Protein AF-A0A958QTR5-F1 (afdb_monomer)

Mean predicted aligned error: 9.4 Å

Foldseek 3Di:
DDDPDDDDDADWADDLFWIKGFDQDDDDDQQDKDKDKDADPPDPQFPRIKIAIWGFLDFANDDDDPDHGTTITGTPDIDPVTVVSVNVVNVVDPGPPDPPDSDDD

Radius of gyration: 14.03 Å; Cα contacts (8 Å, |Δi|>4): 182; chains: 1; bounding box: 38×35×38 Å

Solvent-accessible surface area (backbone atoms only — not comparable to full-atom values): 6474 Å² total; per-residue (Å²): 139,82,80,79,78,84,84,81,87,62,70,69,49,63,29,94,59,29,37,37,41,48,41,94,64,90,76,74,54,70,71,38,79,44,78,49,78,47,73,44,83,90,47,95,69,44,53,59,60,44,44,37,34,23,35,25,62,38,72,38,92,58,68,55,97,92,42,73,21,22,36,34,31,38,58,76,48,59,48,76,95,31,39,67,46,46,51,54,52,51,71,73,42,92,57,83,48,76,74,84,72,73,69,80,126

Structure (mmCIF, N/CA/C/O backbone):
data_AF-A0A958QTR5-F1
#
_entry.id   AF-A0A958QTR5-F1
#
loop_
_atom_site.group_PDB
_atom_site.id
_atom_site.type_symbol
_atom_site.label_atom_id
_atom_site.label_alt_id
_atom_site.label_comp_id
_atom_site.label_asym_id
_atom_site.label_entity_id
_atom_site.label_seq_id
_atom_site.pdbx_PDB_ins_code
_atom_site.Cartn_x
_atom_site.Cartn_y
_atom_site.Cartn_z
_atom_site.occupancy
_atom_site.B_iso_or_equiv
_atom_site.auth_seq_id
_atom_site.auth_comp_id
_atom_site.auth_asym_id
_atom_site.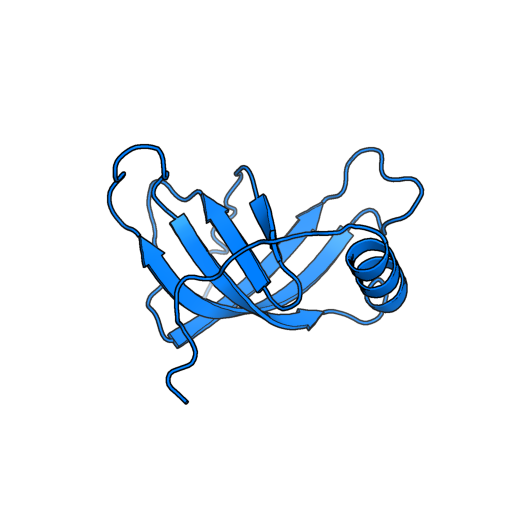auth_atom_id
_atom_site.pdbx_PDB_model_num
ATOM 1 N N . ASP A 1 1 ? -19.572 15.778 -11.723 1.00 39.97 1 ASP A N 1
ATOM 2 C CA . ASP A 1 1 ? -19.153 14.815 -10.689 1.00 39.97 1 ASP A CA 1
ATOM 3 C C . ASP A 1 1 ? -17.641 14.694 -10.647 1.00 39.97 1 ASP A C 1
ATOM 5 O O . ASP A 1 1 ? -17.042 13.911 -11.373 1.00 39.97 1 ASP A O 1
ATOM 9 N N . SER A 1 2 ? -17.009 15.564 -9.865 1.00 36.69 2 SER A N 1
ATOM 10 C CA . SER A 1 2 ? -15.568 15.569 -9.621 1.00 36.69 2 SER A CA 1
ATOM 11 C C . SER A 1 2 ? -15.274 14.664 -8.428 1.00 36.69 2 SER A C 1
ATOM 13 O O . SER A 1 2 ? -15.591 15.017 -7.296 1.00 36.69 2 SER A O 1
ATOM 15 N N . TYR A 1 3 ? -14.700 13.487 -8.679 1.00 40.91 3 TYR A N 1
ATOM 16 C CA . TYR A 1 3 ? -14.125 12.658 -7.623 1.00 40.91 3 TYR A CA 1
ATOM 17 C C . TYR A 1 3 ? -12.932 13.415 -7.028 1.00 40.91 3 TYR A C 1
ATOM 19 O O . TYR A 1 3 ? -11.901 13.555 -7.686 1.00 40.91 3 TYR A O 1
ATOM 27 N N . GLU A 1 4 ? -13.082 13.949 -5.817 1.00 39.84 4 GLU A N 1
ATOM 28 C CA . GLU A 1 4 ? -11.965 14.528 -5.072 1.00 39.84 4 GLU A CA 1
ATOM 29 C C . GLU A 1 4 ? -10.972 13.407 -4.742 1.00 39.84 4 GLU A C 1
ATOM 31 O O . GLU A 1 4 ? -11.235 12.523 -3.929 1.00 39.84 4 GLU A O 1
ATOM 36 N N . GLN A 1 5 ? -9.831 13.407 -5.431 1.00 46.94 5 GLN A N 1
ATOM 37 C CA . GLN A 1 5 ? -8.709 12.541 -5.093 1.00 46.94 5 GLN A CA 1
ATOM 38 C C . GLN A 1 5 ? -8.037 13.112 -3.842 1.00 46.94 5 GLN A C 1
ATOM 40 O O . GLN A 1 5 ? -7.343 14.125 -3.918 1.00 46.94 5 GLN A O 1
ATOM 45 N N . ALA A 1 6 ? -8.241 12.477 -2.688 1.00 46.97 6 ALA A N 1
ATOM 46 C CA . ALA A 1 6 ? -7.499 12.816 -1.479 1.00 46.97 6 ALA A CA 1
ATOM 47 C C . ALA A 1 6 ? -6.020 12.442 -1.676 1.00 46.97 6 ALA A C 1
ATOM 49 O O . ALA A 1 6 ? -5.661 11.264 -1.726 1.00 46.97 6 ALA A O 1
ATOM 50 N N . VAL A 1 7 ? -5.156 13.448 -1.823 1.00 48.53 7 VAL A N 1
ATOM 51 C CA . VAL A 1 7 ? -3.701 13.259 -1.857 1.00 48.53 7 VAL A CA 1
ATOM 52 C C . VAL A 1 7 ? -3.205 13.251 -0.420 1.00 48.53 7 VAL A C 1
ATOM 54 O O . VAL A 1 7 ? -3.341 14.250 0.282 1.00 48.53 7 VAL A O 1
ATOM 57 N N . ILE A 1 8 ? -2.639 12.127 0.021 1.00 52.81 8 ILE A N 1
ATOM 58 C CA . ILE A 1 8 ? -2.158 11.981 1.394 1.00 52.81 8 ILE A CA 1
ATOM 59 C C . ILE A 1 8 ? -0.651 11.730 1.401 1.00 52.81 8 ILE A C 1
ATOM 61 O O . ILE A 1 8 ? -0.171 10.733 0.860 1.00 52.81 8 ILE A O 1
ATOM 65 N N . GLU A 1 9 ? 0.092 12.642 2.028 1.00 53.47 9 GLU A N 1
ATOM 66 C CA . GLU A 1 9 ? 1.538 12.545 2.223 1.00 53.47 9 GLU A CA 1
ATOM 67 C C . GLU A 1 9 ? 1.849 11.916 3.590 1.00 53.47 9 GLU A C 1
ATOM 69 O O . GLU A 1 9 ? 1.358 12.369 4.624 1.00 53.47 9 GLU A O 1
ATOM 74 N N . GLY A 1 10 ? 2.672 10.863 3.620 1.00 57.38 10 GLY A N 1
ATOM 75 C CA . GLY A 1 10 ? 3.020 10.180 4.864 1.00 57.38 10 GLY A CA 1
ATOM 76 C C . GLY A 1 10 ? 4.193 9.213 4.730 1.00 57.38 10 GLY A C 1
ATOM 77 O O . GLY A 1 10 ? 4.607 8.844 3.630 1.00 57.38 10 GLY A O 1
ATOM 78 N N . THR A 1 11 ? 4.737 8.787 5.871 1.00 63.94 11 THR A N 1
ATOM 79 C CA . THR A 1 11 ? 5.733 7.710 5.919 1.00 63.94 11 THR A CA 1
ATOM 80 C C . THR A 1 11 ? 5.038 6.379 5.652 1.00 63.94 11 THR A C 1
ATOM 82 O O . THR A 1 11 ? 4.068 6.038 6.332 1.00 63.94 11 THR A O 1
ATOM 85 N N . MET A 1 12 ? 5.535 5.642 4.662 1.00 71.94 12 MET A N 1
ATOM 86 C CA . MET A 1 12 ? 4.978 4.364 4.234 1.00 71.94 12 MET A CA 1
ATOM 87 C C . MET A 1 12 ? 5.869 3.208 4.682 1.00 71.94 12 MET A C 1
ATOM 89 O O . MET A 1 12 ? 7.075 3.207 4.429 1.00 71.94 12 MET A O 1
ATOM 93 N N . GLU A 1 13 ? 5.259 2.193 5.285 1.00 76.38 13 GLU A N 1
ATOM 94 C CA . GLU A 1 13 ? 5.916 0.919 5.575 1.00 76.38 13 GLU A CA 1
ATOM 95 C C . GLU A 1 13 ? 5.498 -0.110 4.520 1.00 76.38 13 GLU A C 1
ATOM 97 O O . GLU A 1 13 ? 4.312 -0.399 4.358 1.00 76.38 13 GLU A O 1
ATOM 102 N N . LEU A 1 14 ? 6.464 -0.658 3.779 1.00 72.62 14 LEU A N 1
ATOM 103 C CA . LEU A 1 14 ? 6.214 -1.608 2.693 1.00 72.62 14 LEU A CA 1
ATOM 104 C C . LEU A 1 14 ? 6.384 -3.056 3.157 1.00 72.62 14 LEU A C 1
ATOM 106 O O . LEU A 1 14 ? 7.388 -3.418 3.767 1.00 72.62 14 LEU A O 1
ATOM 110 N N . GLY A 1 15 ? 5.412 -3.894 2.807 1.00 69.06 15 GLY A N 1
ATOM 111 C CA . GLY A 1 15 ? 5.421 -5.340 2.993 1.00 69.06 15 GLY A CA 1
ATOM 112 C C . GLY A 1 15 ? 5.381 -6.112 1.686 1.00 69.06 15 GLY A C 1
ATOM 113 O O . GLY A 1 15 ? 5.167 -5.563 0.611 1.00 69.06 15 GLY A O 1
ATOM 114 N N . ARG A 1 16 ? 5.519 -7.437 1.785 1.00 68.31 16 ARG A N 1
ATOM 115 C CA . ARG A 1 16 ? 5.585 -8.331 0.616 1.00 68.31 16 ARG A CA 1
ATOM 116 C C . ARG A 1 16 ? 4.332 -8.306 -0.273 1.00 68.31 16 ARG A C 1
ATOM 118 O O . ARG A 1 16 ? 4.424 -8.632 -1.449 1.00 68.31 16 ARG A O 1
ATOM 125 N N . LYS A 1 17 ? 3.163 -7.979 0.285 1.00 76.56 17 LYS A N 1
ATOM 126 C CA . LYS A 1 17 ? 1.870 -7.976 -0.429 1.00 76.56 17 LYS A CA 1
ATOM 127 C C . LYS A 1 17 ? 1.078 -6.678 -0.253 1.00 76.56 17 LYS A C 1
ATOM 129 O O . LYS A 1 17 ? -0.058 -6.587 -0.701 1.00 76.56 17 LYS A O 1
ATOM 134 N N . GLY A 1 18 ? 1.622 -5.695 0.450 1.00 84.12 18 GLY A N 1
ATOM 135 C CA . GLY A 1 18 ? 0.840 -4.558 0.908 1.00 84.12 18 GLY A CA 1
ATOM 136 C C . GLY A 1 18 ? 1.693 -3.493 1.562 1.00 84.12 18 GLY A C 1
ATOM 137 O O . GLY A 1 18 ? 2.914 -3.613 1.612 1.00 84.12 18 GLY A O 1
ATOM 138 N N . PHE A 1 19 ? 1.042 -2.464 2.077 1.00 85.38 19 PHE A N 1
ATOM 139 C CA . PHE A 1 19 ? 1.701 -1.349 2.733 1.00 85.38 19 PHE A CA 1
ATOM 140 C C . PHE A 1 19 ? 0.863 -0.813 3.885 1.00 85.38 19 PHE A C 1
ATOM 142 O O . PHE A 1 19 ? -0.361 -0.951 3.890 1.00 85.38 19 PHE A O 1
ATOM 149 N N . PHE A 1 20 ? 1.530 -0.203 4.860 1.00 86.94 20 PHE A N 1
ATOM 150 C CA . PHE A 1 20 ? 0.889 0.634 5.859 1.00 86.94 20 PHE A CA 1
ATOM 151 C C . PHE A 1 20 ? 1.162 2.099 5.540 1.00 86.94 20 PHE A C 1
ATOM 153 O O . PHE A 1 20 ? 2.309 2.484 5.300 1.00 86.94 20 PHE A O 1
ATOM 160 N N . LEU A 1 21 ? 0.104 2.903 5.530 1.00 86.88 21 LEU A N 1
ATOM 161 C CA . LEU A 1 21 ? 0.171 4.341 5.317 1.00 86.88 21 LEU A CA 1
ATOM 162 C C . LEU A 1 21 ? -0.306 5.050 6.580 1.00 86.88 21 LEU A C 1
ATOM 164 O O . LEU A 1 21 ? -1.454 4.871 6.992 1.00 86.88 21 LEU A O 1
ATOM 168 N N . ASN A 1 22 ? 0.567 5.864 7.173 1.00 87.00 22 ASN A N 1
ATOM 169 C CA . ASN A 1 22 ? 0.191 6.742 8.275 1.00 87.00 22 ASN A CA 1
ATOM 170 C C . ASN A 1 22 ? -0.813 7.788 7.774 1.00 87.00 22 ASN A C 1
ATOM 172 O O . ASN A 1 22 ? -0.510 8.522 6.838 1.00 87.00 22 ASN A O 1
ATOM 176 N N . LEU A 1 23 ? -1.977 7.868 8.419 1.00 86.38 23 LEU A N 1
ATOM 177 C CA . LEU A 1 23 ? -3.062 8.800 8.101 1.00 86.38 23 LEU A CA 1
ATOM 178 C C . LEU A 1 23 ? -3.533 9.471 9.386 1.00 86.38 23 LEU A C 1
ATOM 180 O O . LEU A 1 23 ? -3.700 8.791 10.391 1.00 86.38 23 LEU A O 1
ATOM 184 N N . GLN A 1 24 ? -3.769 10.783 9.360 1.00 84.62 24 GLN A N 1
ATOM 185 C CA . GLN A 1 24 ? -4.271 11.526 10.528 1.00 84.62 24 GLN A CA 1
ATOM 186 C C . GLN A 1 24 ? -5.788 11.767 10.470 1.00 84.62 24 GLN A C 1
ATOM 188 O O . GLN A 1 24 ? -6.437 11.872 11.510 1.00 84.62 24 GLN A O 1
ATOM 193 N N . SER A 1 25 ? -6.364 11.804 9.269 1.00 84.69 25 SER A N 1
ATOM 194 C CA . SER A 1 25 ? -7.794 11.988 9.009 1.00 84.69 25 SER A CA 1
ATOM 195 C C . SER A 1 25 ? -8.221 11.176 7.781 1.00 84.69 25 SER A C 1
ATOM 197 O O . SER A 1 25 ? -7.400 10.490 7.173 1.00 84.69 25 SER A O 1
ATOM 199 N N . ASP A 1 26 ? -9.517 11.220 7.457 1.00 86.44 26 ASP A N 1
ATOM 200 C CA . ASP A 1 26 ? -10.069 10.723 6.184 1.00 86.44 26 ASP A CA 1
ATOM 201 C C . ASP A 1 26 ? -9.793 9.245 5.903 1.00 86.44 26 ASP A C 1
ATOM 203 O O . ASP A 1 26 ? -9.534 8.827 4.779 1.00 86.44 26 ASP A O 1
ATOM 207 N N . PHE A 1 27 ? -9.863 8.435 6.962 1.00 87.12 27 PHE A N 1
ATOM 208 C CA . PHE A 1 27 ? -9.652 6.996 6.884 1.00 87.12 27 PHE A CA 1
ATOM 209 C C . PHE A 1 27 ? -10.687 6.330 5.964 1.00 87.12 27 PHE A C 1
ATOM 211 O O . PHE A 1 27 ? -11.881 6.338 6.299 1.00 87.12 27 PHE A O 1
ATOM 218 N N . PRO A 1 28 ? -10.237 5.659 4.889 1.00 89.50 28 PRO A N 1
ATOM 219 C CA . PRO A 1 28 ? -11.070 4.738 4.129 1.00 89.50 28 PRO A CA 1
ATOM 220 C C . PRO A 1 28 ? -11.662 3.643 5.020 1.00 89.50 28 PRO A C 1
ATOM 222 O O . PRO A 1 28 ? -11.152 3.344 6.108 1.00 89.50 28 PRO A O 1
ATOM 225 N N . ARG A 1 29 ? -12.732 3.002 4.555 1.00 90.12 29 ARG A N 1
ATOM 226 C CA . ARG A 1 29 ? -13.333 1.864 5.259 1.00 90.12 29 ARG A CA 1
ATOM 227 C C . ARG A 1 29 ? -12.546 0.587 4.989 1.00 90.12 29 ARG A C 1
ATOM 229 O O . ARG A 1 29 ? -11.998 0.387 3.910 1.00 90.12 29 ARG A O 1
ATOM 236 N N . GLU A 1 30 ? -12.542 -0.331 5.952 1.00 90.38 30 GLU A N 1
ATOM 237 C CA . GLU A 1 30 ? -12.087 -1.694 5.675 1.00 90.38 30 GLU A CA 1
ATOM 238 C C . GLU A 1 30 ? -12.947 -2.313 4.567 1.00 90.38 30 GLU A C 1
ATOM 240 O O . GLU A 1 30 ? -14.170 -2.183 4.549 1.00 90.38 30 GLU A O 1
ATOM 245 N N . GLY A 1 31 ? -12.289 -2.970 3.619 1.00 88.81 31 GLY A N 1
ATOM 246 C CA . GLY A 1 31 ? -12.893 -3.520 2.415 1.00 88.81 31 GLY A CA 1
ATOM 247 C C . GLY A 1 31 ? -12.871 -2.590 1.203 1.00 88.81 31 GLY A C 1
ATOM 248 O O . GLY A 1 31 ? -13.027 -3.088 0.088 1.00 88.81 31 GLY A O 1
ATOM 249 N N . GLU A 1 32 ? -12.650 -1.290 1.401 1.00 92.00 32 GLU A N 1
ATOM 250 C CA . GLU A 1 32 ? -12.631 -0.291 0.334 1.00 92.00 32 GLU A CA 1
ATOM 251 C C . GLU A 1 32 ? -11.432 -0.483 -0.603 1.00 92.00 32 GLU A C 1
ATOM 253 O O . GLU A 1 32 ? -10.348 -0.892 -0.174 1.00 92.00 32 GLU A O 1
ATOM 258 N N . ILE A 1 33 ? -11.637 -0.205 -1.892 1.00 92.50 33 ILE A N 1
ATOM 259 C CA . ILE A 1 33 ? -10.569 -0.201 -2.891 1.00 92.50 33 ILE A CA 1
ATOM 260 C C . ILE A 1 33 ? -10.030 1.217 -3.006 1.00 92.50 33 ILE A C 1
ATOM 262 O O . ILE A 1 33 ? -10.776 2.142 -3.317 1.00 92.50 33 ILE A O 1
ATOM 266 N N . VAL A 1 34 ? -8.730 1.370 -2.785 1.00 91.38 34 VAL A N 1
ATOM 267 C CA . VAL A 1 34 ? -8.031 2.651 -2.869 1.00 91.38 34 VAL A CA 1
ATOM 268 C C . VAL A 1 34 ? -7.012 2.615 -3.998 1.00 91.38 34 VAL A C 1
ATOM 270 O O . VAL A 1 34 ? -6.265 1.644 -4.150 1.00 91.38 34 VAL A O 1
ATOM 273 N N . GLY A 1 35 ? -6.986 3.681 -4.795 1.00 91.31 35 GLY A N 1
ATOM 274 C CA . GLY A 1 35 ? -5.894 3.950 -5.724 1.00 91.31 35 GLY A CA 1
ATOM 275 C C . GLY A 1 35 ? -4.695 4.526 -4.976 1.00 91.31 35 GLY A C 1
ATOM 276 O O . GLY A 1 35 ? -4.862 5.244 -3.991 1.00 91.31 35 GLY A O 1
ATOM 277 N N . PHE A 1 36 ? -3.485 4.221 -5.431 1.00 86.94 36 PHE A N 1
ATOM 278 C CA . PHE A 1 36 ? -2.268 4.805 -4.875 1.00 86.94 36 PHE A CA 1
ATOM 279 C C . PHE A 1 36 ? -1.307 5.255 -5.973 1.00 86.94 36 PHE A C 1
ATOM 281 O O . PHE A 1 36 ? -1.231 4.663 -7.051 1.00 86.94 36 PHE A O 1
ATOM 288 N N . HIS A 1 37 ? -0.538 6.294 -5.651 1.00 87.50 37 HIS A N 1
ATOM 289 C CA . HIS A 1 37 ? 0.567 6.801 -6.454 1.00 87.50 37 HIS A CA 1
ATOM 290 C C . HIS A 1 37 ? 1.783 6.980 -5.547 1.00 87.50 37 HIS A C 1
ATOM 292 O O . HIS A 1 37 ? 1.781 7.811 -4.641 1.00 87.50 37 HIS A O 1
ATOM 298 N N . TRP A 1 38 ? 2.828 6.197 -5.775 1.00 82.88 38 TRP A N 1
ATOM 299 C CA . TRP A 1 38 ? 4.091 6.311 -5.060 1.00 82.88 38 TRP A CA 1
ATOM 300 C C . TRP A 1 38 ? 5.109 7.054 -5.890 1.00 82.88 38 TRP A C 1
ATOM 302 O O . TRP A 1 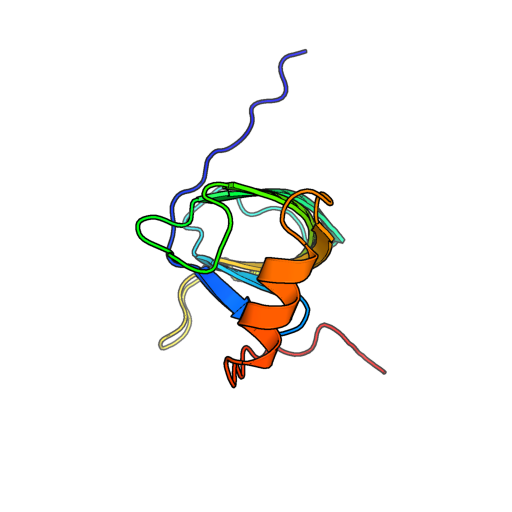38 ? 5.263 6.791 -7.081 1.00 82.88 38 TRP A O 1
ATOM 312 N N . HIS A 1 39 ? 5.826 7.948 -5.223 1.00 81.06 39 HIS A N 1
ATOM 313 C CA . HIS A 1 39 ? 6.881 8.750 -5.812 1.00 81.06 39 HIS A CA 1
ATOM 314 C C . HIS A 1 39 ? 8.201 8.403 -5.128 1.00 81.06 39 HIS A C 1
ATOM 316 O O . HIS A 1 39 ? 8.397 8.692 -3.946 1.00 81.06 39 HIS A O 1
ATOM 322 N N . PHE A 1 40 ? 9.110 7.770 -5.865 1.00 76.75 40 PHE A N 1
ATOM 323 C CA . PHE A 1 40 ? 10.402 7.340 -5.338 1.00 76.75 40 PHE A CA 1
ATOM 324 C C . PHE A 1 40 ? 11.471 8.382 -5.670 1.00 76.75 40 PHE A C 1
ATOM 326 O O . PHE A 1 40 ? 12.141 8.308 -6.697 1.00 76.75 40 PHE A O 1
ATOM 333 N N . LYS A 1 41 ? 11.650 9.368 -4.783 1.00 71.94 41 LYS A N 1
ATOM 334 C CA . LYS A 1 41 ? 12.724 10.362 -4.929 1.00 71.94 41 LYS A CA 1
ATOM 335 C C . LYS A 1 41 ? 14.087 9.681 -4.760 1.00 71.94 41 LYS A C 1
ATOM 337 O O . LYS A 1 41 ? 14.310 8.980 -3.776 1.00 71.94 41 LYS A O 1
ATOM 342 N N . ASN A 1 42 ? 15.002 9.924 -5.698 1.00 66.81 42 ASN A N 1
ATOM 343 C CA . ASN A 1 42 ? 16.398 9.465 -5.667 1.00 66.81 42 ASN A CA 1
ATOM 344 C C . ASN A 1 42 ? 16.605 7.935 -5.698 1.00 66.81 42 ASN A C 1
ATOM 346 O O . ASN A 1 42 ? 17.639 7.448 -5.240 1.00 66.81 42 ASN A O 1
ATOM 350 N N . SER A 1 43 ? 15.656 7.159 -6.234 1.00 64.94 43 SER A N 1
ATOM 351 C CA . SER A 1 43 ? 15.869 5.720 -6.427 1.00 64.94 43 SER A CA 1
ATOM 352 C C . SER A 1 43 ? 16.503 5.433 -7.786 1.00 64.94 43 SER A C 1
ATOM 354 O O . SER A 1 43 ? 15.913 5.712 -8.821 1.00 64.94 43 SER A O 1
ATOM 356 N N . ILE A 1 44 ? 17.685 4.814 -7.788 1.00 65.31 44 ILE A N 1
ATOM 357 C CA . ILE A 1 44 ? 18.354 4.336 -9.015 1.00 65.31 44 ILE A CA 1
ATOM 358 C C . ILE A 1 44 ? 17.690 3.044 -9.537 1.00 65.31 44 ILE A C 1
ATOM 360 O O . ILE A 1 44 ? 17.862 2.660 -10.690 1.00 65.31 44 ILE A O 1
ATOM 364 N N . HIS A 1 45 ? 16.925 2.352 -8.686 1.00 66.75 45 HIS A N 1
ATOM 365 C CA . HIS A 1 45 ? 16.424 0.998 -8.945 1.00 66.75 45 HIS A CA 1
ATOM 366 C C . HIS A 1 45 ? 14.898 0.892 -9.023 1.00 66.75 45 HIS A C 1
ATOM 368 O O . HIS A 1 45 ? 14.383 -0.204 -9.228 1.00 66.75 45 HIS A O 1
ATOM 374 N N . LEU A 1 46 ? 14.174 1.996 -8.832 1.00 70.38 46 LEU A N 1
ATOM 375 C CA . LEU A 1 46 ? 12.716 2.035 -8.926 1.00 70.38 46 LEU A CA 1
ATOM 376 C C . LEU A 1 46 ? 12.297 3.082 -9.956 1.00 70.38 46 LEU A C 1
ATOM 378 O O . LEU A 1 46 ? 13.002 4.078 -10.117 1.00 70.38 46 LEU A O 1
ATOM 382 N N . PRO A 1 47 ? 11.154 2.884 -10.629 1.00 72.69 47 PRO A N 1
ATOM 383 C CA . PRO A 1 47 ? 10.561 3.937 -11.441 1.00 72.69 47 PRO A CA 1
ATOM 384 C C . PRO A 1 47 ? 10.260 5.164 -10.571 1.00 72.69 47 PRO A C 1
ATOM 386 O O . PRO A 1 47 ? 9.905 5.030 -9.400 1.00 72.69 47 PRO A O 1
ATOM 389 N N . GLU A 1 48 ? 10.362 6.359 -11.154 1.00 79.44 48 GLU A N 1
ATOM 390 C CA . GLU A 1 48 ? 10.089 7.625 -10.456 1.00 79.44 48 GLU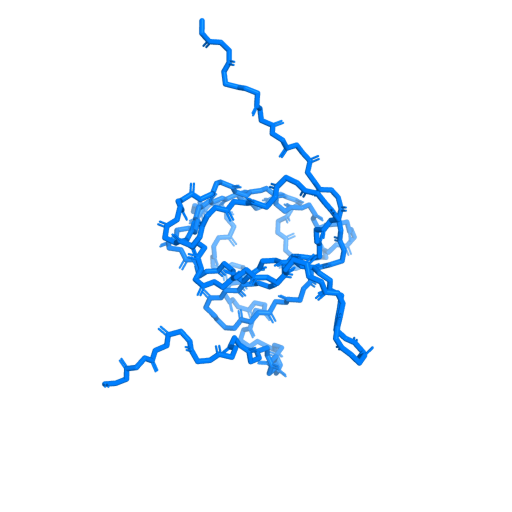 A CA 1
ATOM 391 C C . GLU A 1 48 ? 8.677 7.655 -9.857 1.00 79.44 48 GLU A C 1
ATOM 393 O O . GLU A 1 48 ? 8.469 8.144 -8.743 1.00 79.44 48 GLU A O 1
ATOM 398 N N . LYS A 1 49 ? 7.720 7.071 -10.585 1.00 82.69 49 LYS A N 1
ATOM 399 C CA . LYS A 1 49 ? 6.332 6.923 -10.170 1.00 82.69 49 LYS A CA 1
ATOM 400 C C . LYS A 1 49 ? 5.870 5.481 -10.341 1.00 82.69 49 LYS A C 1
ATOM 402 O O . LYS A 1 49 ? 6.104 4.869 -11.381 1.00 82.69 49 LYS A O 1
ATOM 407 N N . LEU A 1 50 ? 5.152 4.972 -9.349 1.00 83.75 50 LEU A N 1
ATOM 408 C CA . LEU A 1 50 ? 4.462 3.689 -9.417 1.00 83.75 50 LEU A CA 1
ATOM 409 C C . LEU A 1 50 ? 3.012 3.881 -8.990 1.00 83.75 50 LEU A C 1
ATOM 411 O O . LEU A 1 50 ? 2.742 4.555 -8.001 1.00 83.75 50 LEU A O 1
ATOM 415 N N . SER A 1 51 ? 2.082 3.334 -9.762 1.00 87.88 51 SER A N 1
ATOM 416 C CA . SER A 1 51 ? 0.648 3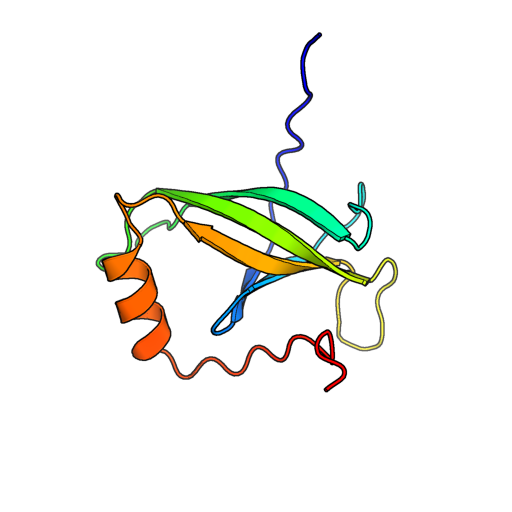.500 -9.523 1.00 87.88 51 SER A CA 1
ATOM 417 C C . SER A 1 51 ? -0.040 2.143 -9.497 1.00 87.88 51 SER A C 1
ATOM 419 O O . SER A 1 51 ? 0.493 1.158 -10.013 1.00 87.88 51 SER A O 1
ATOM 421 N N . GLY A 1 52 ? -1.193 2.081 -8.846 1.00 90.31 52 GLY A N 1
ATOM 422 C CA . GLY A 1 52 ? -1.974 0.860 -8.755 1.00 90.31 52 GLY A CA 1
ATOM 423 C C . GLY A 1 52 ? -3.173 1.027 -7.839 1.00 90.31 52 GLY A C 1
ATOM 424 O O . GLY A 1 52 ? -3.558 2.143 -7.480 1.00 90.31 52 GLY A O 1
ATOM 425 N N . TYR A 1 53 ? -3.756 -0.100 -7.444 1.00 91.56 53 TYR A N 1
ATOM 426 C CA . TYR A 1 53 ? -4.844 -0.122 -6.476 1.00 91.56 53 TYR A CA 1
ATOM 427 C C . TYR A 1 53 ? -4.730 -1.305 -5.520 1.00 91.56 53 TYR A C 1
ATOM 429 O O . TYR A 1 53 ? -4.119 -2.345 -5.801 1.00 91.56 53 TYR A O 1
ATOM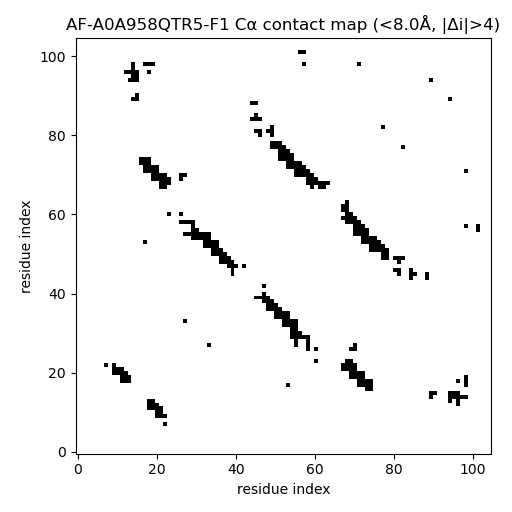 437 N N . GLY A 1 54 ? -5.319 -1.129 -4.346 1.00 91.56 54 GLY A N 1
ATOM 438 C CA . GLY A 1 54 ? -5.318 -2.128 -3.295 1.00 91.56 54 GLY A CA 1
ATOM 439 C C . GLY A 1 54 ? -6.575 -2.072 -2.447 1.00 91.56 54 GLY A C 1
ATOM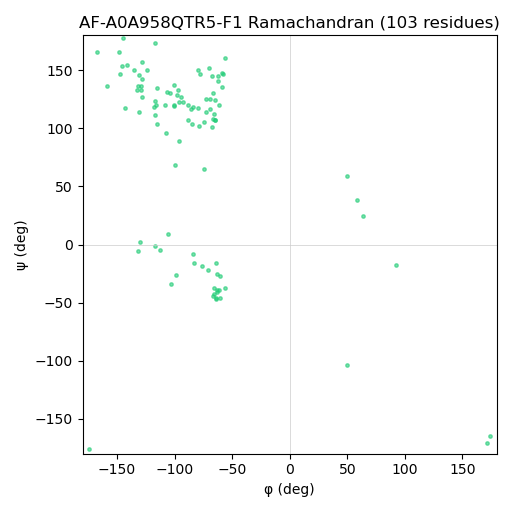 440 O O . GLY A 1 54 ? -7.337 -1.112 -2.491 1.00 91.56 54 GLY A O 1
ATOM 441 N N . LYS A 1 55 ? -6.783 -3.128 -1.666 1.00 91.69 55 LYS A N 1
ATOM 442 C CA . LYS A 1 55 ? -7.900 -3.251 -0.735 1.00 91.69 55 LYS A CA 1
ATOM 443 C C . LYS A 1 55 ? -7.449 -2.866 0.663 1.00 91.69 55 LYS A C 1
ATOM 445 O O . LYS A 1 55 ? -6.468 -3.411 1.167 1.00 91.69 55 LYS A O 1
ATOM 450 N N . VAL A 1 56 ? -8.184 -1.978 1.314 1.00 91.06 56 VAL A N 1
ATOM 451 C CA . VAL A 1 56 ? -7.978 -1.644 2.723 1.00 91.06 56 VAL A CA 1
ATOM 452 C C . VAL A 1 56 ? -8.389 -2.855 3.548 1.00 91.06 56 VAL A C 1
ATOM 454 O O . VAL A 1 56 ? -9.542 -3.275 3.520 1.00 91.06 56 VAL A O 1
ATOM 457 N N . ILE A 1 57 ? -7.443 -3.455 4.258 1.00 89.25 57 ILE A N 1
ATOM 458 C CA . ILE A 1 57 ? -7.692 -4.646 5.084 1.00 89.25 57 ILE A CA 1
ATOM 459 C C . ILE A 1 57 ? -7.557 -4.363 6.573 1.00 89.25 57 ILE A C 1
ATOM 461 O O . ILE A 1 57 ? -7.789 -5.251 7.385 1.00 89.25 57 ILE A O 1
ATOM 465 N N . TRP A 1 58 ? -7.155 -3.143 6.923 1.00 89.44 58 TRP A N 1
ATOM 466 C CA . TRP A 1 58 ? -6.987 -2.742 8.303 1.00 89.44 58 TRP A CA 1
ATOM 467 C C . TRP A 1 58 ? -7.027 -1.220 8.448 1.00 89.44 58 TRP A C 1
ATOM 469 O O . TRP A 1 58 ? -6.382 -0.511 7.674 1.00 89.44 58 TRP A O 1
ATOM 479 N N . VAL A 1 59 ? -7.741 -0.716 9.457 1.00 90.25 59 VAL A N 1
ATOM 480 C CA . VAL A 1 59 ? -7.796 0.718 9.784 1.00 90.25 59 VAL A CA 1
ATOM 481 C C . VAL A 1 59 ? -7.480 0.943 11.263 1.00 90.25 59 VAL A C 1
ATOM 483 O O . VAL A 1 59 ? -8.131 0.400 12.155 1.00 90.25 59 VAL A O 1
ATOM 486 N N . ARG A 1 60 ? -6.513 1.819 11.550 1.00 89.62 60 ARG A N 1
ATOM 487 C CA . ARG A 1 60 ? -6.167 2.269 12.902 1.00 89.62 60 ARG A CA 1
ATOM 488 C C . ARG A 1 60 ? -6.458 3.760 13.038 1.00 89.62 60 ARG A C 1
ATOM 490 O O . ARG A 1 60 ? -5.671 4.584 12.598 1.00 89.62 60 ARG A O 1
ATOM 497 N N . LYS A 1 61 ? -7.560 4.108 13.707 1.00 89.62 61 LYS A N 1
ATOM 498 C CA . LYS A 1 61 ? -7.992 5.511 13.883 1.00 89.62 61 LYS A CA 1
ATOM 499 C C . LYS A 1 61 ? -7.321 6.252 15.044 1.00 89.62 61 LYS A C 1
ATOM 501 O O . LYS A 1 61 ? -7.435 7.467 15.134 1.00 89.62 61 LYS A O 1
ATOM 506 N N . LYS A 1 62 ? -6.684 5.535 15.973 1.00 87.62 62 LYS A N 1
ATOM 507 C CA . LYS A 1 62 ? -6.028 6.111 17.157 1.00 87.62 62 LYS A CA 1
ATOM 508 C C . LYS A 1 62 ? -4.618 5.562 17.292 1.00 87.62 62 LYS A C 1
ATOM 510 O O . LYS A 1 62 ? -4.381 4.397 16.971 1.00 87.62 62 LYS A O 1
ATOM 515 N N . SER A 1 63 ? -3.705 6.388 17.786 1.00 84.38 63 SER A N 1
ATOM 516 C CA . SER A 1 63 ? -2.371 5.931 18.149 1.00 84.38 63 SER A CA 1
ATOM 517 C C . SER A 1 63 ? -2.466 4.895 19.269 1.00 84.38 63 SER A C 1
ATOM 519 O O . SER A 1 63 ? -3.340 4.960 20.134 1.00 84.38 63 SER A O 1
ATOM 521 N N . ASP A 1 64 ? -1.577 3.909 19.231 1.00 78.31 64 ASP A N 1
ATOM 522 C CA . ASP A 1 64 ? -1.477 2.885 20.271 1.00 78.31 64 ASP A CA 1
ATOM 523 C C . ASP A 1 64 ? -0.006 2.530 20.485 1.00 78.31 64 ASP A C 1
ATOM 525 O O . ASP A 1 64 ? 0.678 2.060 19.567 1.00 78.31 64 ASP A O 1
ATOM 529 N N . LYS A 1 65 ? 0.478 2.799 21.704 1.00 80.56 65 LYS A N 1
ATOM 530 C CA . LYS A 1 65 ? 1.890 2.730 22.099 1.00 80.56 65 LYS A CA 1
ATOM 531 C C . LYS A 1 65 ? 2.772 3.501 21.108 1.00 80.56 65 LYS A C 1
ATOM 533 O O . LYS A 1 65 ? 2.757 4.725 21.102 1.00 80.56 65 LYS A O 1
ATOM 538 N N . ASN A 1 66 ? 3.480 2.781 20.238 1.00 76.31 66 ASN A N 1
ATOM 539 C CA . ASN A 1 66 ? 4.435 3.330 19.271 1.00 76.31 66 ASN A CA 1
ATOM 540 C C . ASN A 1 66 ? 3.906 3.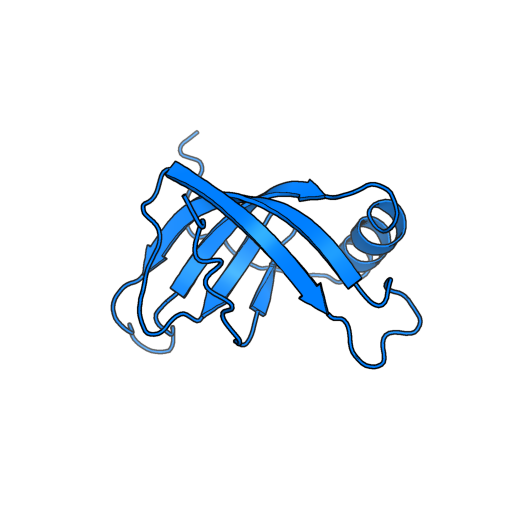320 17.829 1.00 76.31 66 ASN A C 1
ATOM 542 O O . ASN A 1 66 ? 4.672 3.525 16.892 1.00 76.31 66 ASN A O 1
ATOM 546 N N . LYS A 1 67 ? 2.622 3.014 17.624 1.00 78.88 67 LYS A N 1
ATOM 547 C CA . LYS A 1 67 ? 2.031 2.859 16.294 1.00 78.88 67 LYS A CA 1
ATOM 548 C C . LYS A 1 67 ? 1.103 4.026 15.989 1.00 78.88 67 LYS A C 1
ATOM 550 O O . LYS A 1 67 ? 0.126 4.249 16.708 1.00 78.88 67 LYS A O 1
ATOM 555 N N . GLN A 1 68 ? 1.424 4.743 14.917 1.00 83.75 68 GLN A N 1
ATOM 556 C CA . GLN A 1 68 ? 0.658 5.883 14.422 1.00 83.75 68 GLN A CA 1
ATOM 557 C C . GLN A 1 68 ? -0.685 5.437 13.827 1.00 83.75 68 GLN A C 1
ATOM 559 O O . GLN A 1 68 ? -0.784 4.301 13.352 1.00 83.75 68 GLN A O 1
ATOM 564 N N . PRO A 1 69 ? -1.720 6.296 13.848 1.00 89.19 69 PRO A N 1
ATOM 565 C CA . PRO A 1 69 ? -2.940 6.046 13.097 1.00 89.19 69 PRO A CA 1
ATOM 566 C C . PRO A 1 69 ? -2.631 5.894 11.599 1.00 89.19 69 PRO A C 1
ATOM 568 O O . PRO A 1 69 ? -1.697 6.500 11.072 1.00 89.19 69 PRO A O 1
ATOM 571 N N . GLY A 1 70 ? -3.392 5.048 10.914 1.00 90.69 70 GLY A N 1
ATOM 572 C CA . GLY A 1 70 ? -3.162 4.754 9.505 1.00 90.69 70 GLY A CA 1
ATOM 573 C C . GLY A 1 70 ? -4.008 3.613 8.968 1.00 90.69 70 GLY A C 1
ATOM 574 O O . GLY A 1 70 ? -4.915 3.115 9.642 1.00 90.69 70 GLY A O 1
ATOM 575 N N . ILE A 1 71 ? -3.692 3.188 7.751 1.00 89.81 71 ILE A N 1
ATOM 576 C CA . ILE A 1 71 ? -4.365 2.085 7.061 1.00 89.81 71 ILE A CA 1
ATOM 577 C C . ILE A 1 71 ? -3.379 1.050 6.548 1.00 89.81 71 ILE A C 1
ATOM 579 O O . ILE A 1 71 ? -2.303 1.386 6.062 1.00 89.81 71 ILE A O 1
ATOM 583 N N . GLY A 1 72 ? -3.772 -0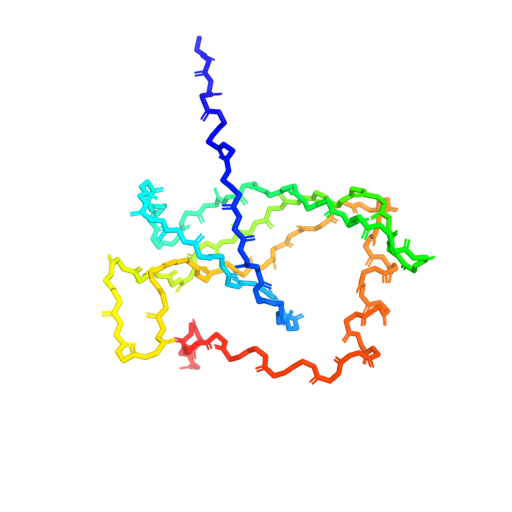.218 6.635 1.00 89.88 72 GLY A N 1
ATOM 584 C CA . GLY A 1 72 ? -3.116 -1.329 5.960 1.00 89.88 72 GLY A CA 1
ATOM 585 C C . GLY A 1 72 ? -3.829 -1.639 4.651 1.00 89.88 72 GLY A C 1
ATOM 586 O O . GLY A 1 72 ? -5.023 -1.949 4.649 1.00 89.88 72 GLY A O 1
ATOM 587 N N . VAL A 1 73 ? -3.094 -1.590 3.547 1.00 89.12 73 VAL A N 1
ATOM 588 C CA . VAL A 1 73 ? -3.606 -1.824 2.197 1.00 89.12 73 VAL A CA 1
ATOM 589 C C . VAL A 1 73 ? -2.928 -3.053 1.604 1.00 89.12 73 VAL A C 1
ATOM 591 O O . VAL A 1 73 ? -1.704 -3.124 1.515 1.00 89.12 73 VAL A O 1
ATOM 594 N N . LEU A 1 74 ? -3.729 -4.029 1.184 1.00 88.50 74 LEU A N 1
ATOM 595 C CA . LEU A 1 74 ? -3.288 -5.171 0.392 1.00 88.50 74 LEU A CA 1
ATOM 596 C C . LEU A 1 74 ? -3.255 -4.764 -1.081 1.00 88.50 74 LEU A C 1
ATOM 598 O O . LEU A 1 74 ? -4.293 -4.433 -1.650 1.00 88.50 74 LEU A O 1
ATOM 602 N N . ILE A 1 75 ? -2.083 -4.808 -1.706 1.00 87.06 75 ILE A N 1
ATOM 603 C CA . ILE A 1 75 ? -1.925 -4.470 -3.123 1.00 87.06 75 ILE A CA 1
ATOM 604 C C . ILE A 1 75 ? -2.606 -5.557 -3.955 1.00 87.06 75 ILE A C 1
ATOM 606 O O . ILE A 1 75 ? -2.304 -6.741 -3.804 1.00 87.06 75 ILE A O 1
ATOM 610 N N . GLN A 1 76 ? -3.523 -5.152 -4.831 1.00 86.19 76 GLN A N 1
ATOM 611 C CA . GLN A 1 76 ? -4.193 -6.058 -5.767 1.00 86.19 76 GLN A CA 1
ATOM 612 C C . GLN A 1 76 ? -3.627 -5.923 -7.176 1.00 86.19 76 GLN A C 1
ATOM 614 O O . GLN A 1 76 ? -3.532 -6.913 -7.899 1.00 86.19 76 GLN A O 1
ATOM 619 N N . HIS A 1 77 ? -3.218 -4.711 -7.546 1.00 87.69 77 HIS A N 1
ATOM 620 C CA . HIS A 1 77 ? -2.645 -4.424 -8.847 1.00 87.69 77 HIS A CA 1
ATOM 621 C C . HIS A 1 77 ? -1.603 -3.315 -8.757 1.00 87.69 77 HIS A C 1
ATOM 623 O O . HIS A 1 77 ? -1.735 -2.378 -7.969 1.00 87.69 77 HIS A O 1
ATOM 629 N N . VAL A 1 78 ? -0.591 -3.426 -9.609 1.00 86.12 78 VAL A N 1
ATOM 630 C CA . VAL A 1 78 ? 0.411 -2.398 -9.871 1.00 86.12 78 VAL A CA 1
ATOM 631 C C . VAL A 1 78 ? 0.542 -2.290 -11.377 1.00 86.12 78 VAL A C 1
ATOM 633 O O . VAL A 1 78 ? 0.691 -3.310 -12.056 1.00 86.12 78 VAL A O 1
ATOM 636 N N . ASP A 1 79 ? 0.523 -1.061 -11.872 1.00 85.31 79 ASP A N 1
ATOM 637 C CA . ASP A 1 79 ? 0.627 -0.789 -13.295 1.00 85.31 79 ASP A CA 1
ATOM 638 C C . ASP A 1 79 ? 1.976 -1.288 -13.846 1.00 85.31 79 ASP A C 1
ATOM 640 O O . ASP A 1 79 ? 3.038 -1.196 -13.216 1.00 85.31 79 ASP A O 1
ATOM 644 N N . SER A 1 80 ? 1.928 -1.855 -15.051 1.00 68.06 80 SER A N 1
ATOM 645 C CA . SER A 1 80 ? 2.986 -2.700 -15.618 1.00 68.06 80 SER A CA 1
ATOM 646 C C . SER A 1 80 ? 4.331 -2.006 -15.837 1.00 68.06 80 SER A C 1
ATOM 648 O O . SER A 1 80 ? 5.362 -2.677 -15.826 1.00 68.06 80 SER A O 1
ATOM 650 N N . SER A 1 81 ? 4.350 -0.681 -16.005 1.00 70.25 81 SER A N 1
ATOM 651 C CA . SER A 1 81 ? 5.561 0.086 -16.331 1.00 70.25 81 SER A CA 1
ATOM 652 C C . SER A 1 81 ? 6.634 0.044 -15.235 1.00 70.25 81 SER A C 1
ATOM 654 O O . SER A 1 81 ? 7.795 0.339 -15.506 1.00 70.25 81 SER A O 1
ATOM 656 N N . GLY A 1 82 ? 6.270 -0.366 -14.014 1.00 67.12 82 GLY A N 1
ATOM 657 C CA . GLY A 1 82 ? 7.165 -0.422 -12.858 1.00 67.12 82 GLY A CA 1
ATOM 658 C C . GLY A 1 82 ? 7.147 -1.723 -12.057 1.00 67.12 82 GLY A C 1
ATOM 659 O O . GLY A 1 82 ? 7.937 -1.868 -11.122 1.00 67.12 82 GLY A O 1
ATOM 660 N N . LEU A 1 83 ? 6.254 -2.660 -12.393 1.00 71.56 83 LEU A N 1
ATOM 661 C CA . LEU A 1 83 ? 5.932 -3.804 -11.538 1.00 71.56 83 LEU A CA 1
ATOM 662 C C . LEU A 1 83 ? 7.126 -4.742 -11.320 1.00 71.56 83 LEU A C 1
ATOM 664 O O . LEU A 1 83 ? 7.408 -5.099 -10.179 1.00 71.56 83 LEU A O 1
ATOM 668 N N . GLN A 1 84 ? 7.850 -5.113 -12.379 1.00 72.06 84 GLN A N 1
ATOM 669 C CA . GLN A 1 84 ? 8.971 -6.052 -12.253 1.00 72.06 84 GLN A CA 1
ATOM 670 C C . GLN A 1 84 ? 10.103 -5.472 -11.392 1.00 72.06 84 GLN A C 1
ATOM 672 O O . GLN A 1 84 ? 10.571 -6.129 -10.468 1.00 72.06 84 GLN A O 1
ATOM 677 N N . LEU A 1 85 ? 10.480 -4.211 -11.629 1.00 72.00 85 LEU A N 1
ATOM 678 C CA . LEU A 1 85 ? 11.505 -3.515 -10.842 1.00 72.00 85 LEU A CA 1
ATOM 679 C C . LEU A 1 85 ? 11.106 -3.396 -9.367 1.00 72.00 85 LEU A C 1
ATOM 681 O O . LEU A 1 85 ? 11.936 -3.568 -8.475 1.00 72.00 85 LEU A O 1
ATOM 685 N N . PHE A 1 86 ? 9.825 -3.134 -9.108 1.00 75.06 86 PHE A N 1
ATOM 686 C CA . PHE A 1 86 ? 9.291 -3.068 -7.755 1.00 75.06 86 PHE A CA 1
ATOM 687 C C . PHE A 1 86 ? 9.313 -4.430 -7.051 1.00 75.06 86 PHE A C 1
ATOM 689 O O . PHE A 1 86 ? 9.753 -4.515 -5.904 1.00 75.06 86 PHE A O 1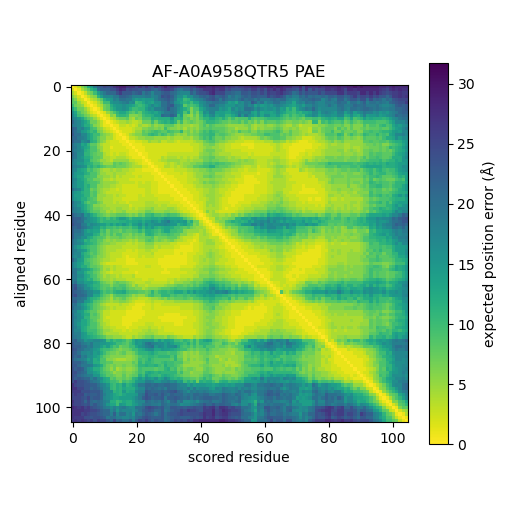
ATOM 696 N N . VAL A 1 87 ? 8.905 -5.502 -7.736 1.00 72.44 87 VAL A N 1
ATOM 697 C CA . VAL A 1 87 ? 8.975 -6.876 -7.214 1.00 72.44 87 VAL A CA 1
ATOM 698 C C . VAL A 1 87 ? 10.422 -7.265 -6.913 1.00 72.44 87 VAL A C 1
ATOM 700 O O . VAL A 1 87 ? 10.705 -7.749 -5.818 1.00 72.44 87 VAL A O 1
ATOM 703 N N . ASP A 1 88 ? 11.352 -6.989 -7.825 1.00 73.12 88 ASP A N 1
ATOM 704 C CA . ASP A 1 88 ? 12.772 -7.291 -7.636 1.00 73.12 88 ASP A CA 1
ATOM 705 C C . ASP A 1 88 ? 13.367 -6.511 -6.454 1.00 73.12 88 ASP A C 1
ATOM 707 O O . ASP A 1 88 ? 14.165 -7.044 -5.676 1.00 73.12 88 ASP A O 1
ATOM 711 N N . TRP A 1 89 ? 12.965 -5.249 -6.284 1.00 74.44 89 TRP A N 1
ATOM 712 C CA . TRP A 1 89 ? 13.361 -4.425 -5.145 1.00 74.44 89 TRP A CA 1
ATOM 713 C C . TRP A 1 89 ? 12.804 -4.965 -3.822 1.00 74.44 89 TRP A C 1
ATOM 715 O O . TRP A 1 89 ? 13.548 -5.048 -2.842 1.00 74.44 89 TRP A O 1
ATOM 725 N N . LEU A 1 90 ? 11.538 -5.395 -3.798 1.00 71.06 90 LEU A N 1
ATOM 726 C CA . LEU A 1 90 ? 10.921 -6.024 -2.628 1.00 71.06 90 LEU A CA 1
ATOM 727 C C . LEU A 1 90 ? 11.597 -7.347 -2.259 1.00 71.06 90 LEU A C 1
ATOM 729 O O . LEU A 1 90 ? 11.811 -7.592 -1.080 1.00 71.06 90 LEU A O 1
ATOM 733 N N . VAL A 1 91 ? 11.958 -8.192 -3.229 1.00 68.12 91 VAL A N 1
ATOM 734 C CA . VAL A 1 91 ? 12.628 -9.481 -2.967 1.00 68.12 91 VAL A CA 1
ATOM 735 C C . VAL A 1 91 ? 14.024 -9.278 -2.372 1.00 68.12 91 VAL A C 1
ATOM 737 O O . VAL A 1 91 ? 14.435 -10.027 -1.487 1.00 68.12 91 VAL A O 1
ATOM 740 N N . LYS A 1 92 ? 14.755 -8.251 -2.821 1.00 66.81 92 LYS A N 1
ATOM 741 C CA . LYS A 1 92 ? 16.095 -7.917 -2.303 1.00 66.81 92 LYS A CA 1
ATOM 742 C C . LYS A 1 92 ? 16.070 -7.336 -0.894 1.00 66.81 92 LYS A C 1
ATOM 744 O O . LYS A 1 92 ? 17.088 -7.345 -0.202 1.00 66.81 92 LYS A O 1
ATOM 749 N N . LYS A 1 93 ? 14.939 -6.778 -0.475 1.00 62.22 93 LYS A N 1
ATOM 750 C CA . LYS A 1 93 ? 14.782 -6.170 0.838 1.00 62.22 93 LYS A CA 1
ATOM 751 C C . LYS A 1 93 ? 14.067 -7.154 1.752 1.00 62.22 93 LYS A C 1
ATOM 753 O O . LYS A 1 93 ? 12.930 -7.536 1.514 1.00 62.22 93 LYS A O 1
ATOM 758 N N . ASN A 1 94 ? 14.729 -7.551 2.831 1.00 50.91 94 ASN A N 1
ATOM 759 C CA . ASN A 1 94 ? 14.164 -8.459 3.826 1.00 50.91 94 ASN A CA 1
ATOM 760 C C . ASN A 1 94 ? 13.115 -7.722 4.695 1.00 50.91 94 ASN A C 1
ATOM 762 O O . ASN A 1 94 ? 13.342 -7.455 5.873 1.00 50.91 94 ASN A O 1
ATOM 766 N N . PHE A 1 95 ? 12.006 -7.286 4.089 1.00 54.72 95 PHE A N 1
ATOM 767 C CA . PHE A 1 95 ? 10.948 -6.541 4.766 1.00 54.72 95 PHE A CA 1
ATOM 768 C C . PHE A 1 95 ? 10.040 -7.490 5.547 1.00 54.72 95 PHE A C 1
ATOM 770 O O . PHE A 1 95 ? 9.323 -8.309 4.970 1.00 54.72 95 PHE A O 1
ATOM 777 N N . ILE A 1 96 ? 10.009 -7.318 6.867 1.00 43.75 96 ILE A N 1
ATOM 778 C CA . ILE A 1 96 ? 8.994 -7.903 7.746 1.00 43.75 96 ILE A CA 1
ATOM 779 C C . ILE A 1 96 ? 7.962 -6.810 8.045 1.00 43.75 96 ILE A C 1
ATOM 781 O O . ILE A 1 96 ? 7.887 -6.309 9.163 1.00 43.75 96 ILE A O 1
ATOM 785 N N . ALA A 1 97 ? 7.177 -6.384 7.053 1.00 44.88 97 ALA A N 1
ATOM 786 C CA . ALA A 1 97 ? 5.975 -5.616 7.376 1.00 44.88 97 ALA A CA 1
ATOM 787 C C . ALA A 1 97 ? 4.855 -6.608 7.678 1.00 44.88 97 ALA A C 1
ATOM 789 O O . ALA A 1 97 ? 4.305 -7.274 6.796 1.00 44.88 97 ALA A O 1
ATOM 790 N N . VAL A 1 98 ? 4.572 -6.740 8.968 1.00 44.75 98 VAL A N 1
ATOM 791 C CA . VAL A 1 98 ? 3.468 -7.540 9.477 1.00 44.75 98 VAL A CA 1
ATOM 792 C C . VAL A 1 98 ? 2.206 -6.708 9.300 1.00 44.75 98 VAL A C 1
ATOM 794 O O . VAL A 1 98 ? 1.948 -5.804 10.090 1.00 44.75 98 VAL A O 1
ATOM 797 N N . ILE A 1 99 ? 1.408 -7.011 8.276 1.00 49.69 99 ILE A N 1
ATOM 798 C CA . ILE A 1 99 ? -0.011 -6.658 8.318 1.00 49.69 99 ILE A CA 1
ATOM 799 C C . ILE A 1 99 ? -0.592 -7.520 9.445 1.00 49.69 99 ILE A C 1
ATOM 801 O O . ILE A 1 99 ? -0.581 -8.746 9.305 1.00 49.69 99 ILE A O 1
ATOM 805 N N . PRO A 1 100 ? -1.036 -6.947 10.578 1.00 44.53 100 PRO A N 1
ATOM 806 C CA . PRO A 1 100 ? -1.535 -7.748 11.682 1.00 44.53 100 PRO A CA 1
ATOM 807 C C . PRO A 1 100 ? -2.848 -8.414 11.245 1.00 44.53 100 PRO A C 1
ATOM 809 O O . PRO A 1 100 ? -3.887 -7.770 11.203 1.00 44.53 100 PRO A O 1
ATOM 812 N N . ASN A 1 101 ? -2.771 -9.695 10.880 1.00 41.78 101 ASN A N 1
ATOM 813 C CA . ASN A 1 101 ? -3.874 -10.650 10.743 1.00 41.78 101 ASN A CA 1
ATOM 814 C C . ASN A 1 101 ? -5.103 -10.203 9.921 1.00 41.78 101 ASN A C 1
ATOM 816 O O . ASN A 1 101 ? -6.228 -10.251 10.409 1.00 41.78 101 ASN A O 1
ATOM 820 N N . GLY A 1 102 ? -4.911 -9.860 8.643 1.00 39.06 102 GLY A N 1
ATOM 821 C CA . GLY A 1 102 ? -6.015 -9.786 7.665 1.00 39.06 102 GLY A CA 1
ATOM 822 C C . GLY A 1 102 ? -6.388 -11.136 7.026 1.00 39.06 102 GLY A C 1
ATOM 823 O O . GLY A 1 102 ? -7.375 -11.224 6.302 1.00 39.06 102 GLY A O 1
ATOM 824 N N . LEU A 1 103 ? -5.600 -12.186 7.272 1.00 42.38 103 LEU A N 1
ATOM 825 C CA . LEU A 1 103 ? -5.881 -13.553 6.838 1.00 42.38 103 LEU A CA 1
ATOM 826 C C . LEU A 1 103 ? -6.290 -14.351 8.075 1.00 42.38 103 LEU A C 1
ATOM 828 O O . LEU A 1 103 ? -5.437 -14.803 8.833 1.00 42.38 103 LEU A O 1
ATOM 832 N N . LYS A 1 104 ? -7.598 -14.477 8.307 1.00 35.03 104 LYS A N 1
ATOM 833 C CA . LYS A 1 104 ? -8.086 -15.693 8.956 1.00 35.03 104 LYS A CA 1
ATOM 834 C C . LYS A 1 104 ? -7.973 -16.786 7.896 1.00 35.03 104 LYS A C 1
ATOM 836 O O . LYS A 1 104 ? -8.601 -16.653 6.846 1.00 35.03 104 LYS A O 1
ATOM 841 N N . GLU A 1 105 ? -7.093 -17.753 8.138 1.00 37.72 105 GLU A N 1
ATOM 842 C CA . GLU A 1 105 ? -7.185 -19.073 7.504 1.00 37.72 105 GLU A CA 1
ATOM 843 C C . GLU A 1 105 ? -8.550 -19.708 7.800 1.00 37.72 105 GLU A C 1
ATOM 845 O O . GLU A 1 105 ? -9.102 -19.437 8.897 1.00 37.72 105 GLU A O 1
#

Secondary structure (DSSP, 8-state):
-----------EEE-SSEEEEE-SS-PPPTT-EEEEEEE-TT-SSS-SEEEEEEEEEEEE-S-BTTB-SEEEEEEEEE-TTTHHHHHHHHHHS-------S----

Nearest PDB structures (foldseek):
  5kvm-assembly1_A  TM=3.129E-01  e=7.270E+00  Mus musculus

Sequence (105 aa):
DSYEQAVIEGTMELGRKGFFLNLQSDFPREGEIVGFHWHFKNSIHLPEKLSGYGKVIWVRKKSDKNKQPGIGVLIQHVDSSGLQLFVDWLVKKNFIAVIPNGLKE

pLDDT: mean 73.65, std 16.89, range [35.03, 92.5]